Protein AF-A0A3Q0FHH2-F1 (afdb_monomer_lite)

Structure (mmCIF, N/CA/C/O backbone):
data_AF-A0A3Q0FHH2-F1
#
_entry.id   AF-A0A3Q0FHH2-F1
#
loop_
_atom_site.group_PDB
_atom_site.id
_atom_site.type_symbol
_atom_site.label_atom_id
_atom_site.label_alt_id
_atom_site.label_comp_id
_atom_site.label_asym_id
_atom_site.label_entity_id
_atom_site.label_seq_id
_atom_site.pdbx_PDB_ins_code
_atom_site.Cartn_x
_atom_site.Cartn_y
_atom_site.Cartn_z
_atom_site.occupancy
_atom_site.B_iso_or_equiv
_atom_site.auth_seq_id
_atom_site.auth_comp_id
_atom_site.auth_asym_id
_atom_site.auth_atom_id
_atom_site.pdbx_PDB_model_num
ATOM 1 N N . MET A 1 1 ? -19.931 9.482 -1.781 1.00 45.38 1 MET A N 1
ATOM 2 C CA . MET A 1 1 ? -21.186 9.287 -1.023 1.00 45.38 1 MET A CA 1
ATOM 3 C C . MET A 1 1 ? -20.896 8.335 0.131 1.00 45.38 1 MET A C 1
ATOM 5 O O . MET A 1 1 ? -20.581 7.182 -0.122 1.00 45.38 1 MET A O 1
ATOM 9 N N . ASN A 1 2 ? -20.886 8.819 1.375 1.00 61.34 2 ASN A N 1
ATOM 10 C CA . ASN A 1 2 ? -20.532 8.018 2.555 1.00 61.34 2 ASN A CA 1
ATOM 11 C C . ASN A 1 2 ? -21.818 7.468 3.199 1.00 61.34 2 ASN A C 1
ATOM 13 O O . ASN A 1 2 ? -22.177 7.837 4.310 1.00 61.34 2 ASN A O 1
ATOM 17 N N . VAL A 1 3 ? -22.565 6.651 2.445 1.00 66.50 3 VAL A N 1
ATOM 18 C CA . VAL A 1 3 ? -23.902 6.160 2.847 1.00 66.50 3 VAL A CA 1
ATOM 19 C C . VAL A 1 3 ? -23.839 5.407 4.177 1.00 66.50 3 VAL A C 1
ATOM 21 O O . VAL A 1 3 ? -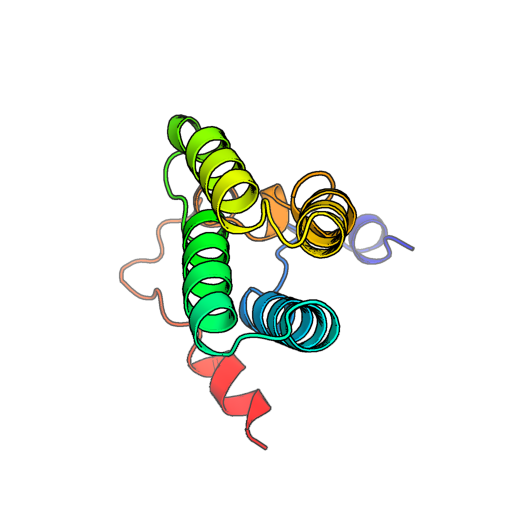24.712 5.580 5.017 1.00 66.50 3 VAL A O 1
ATOM 24 N N . ILE A 1 4 ? -22.764 4.649 4.404 1.00 64.56 4 ILE A N 1
ATOM 25 C CA . ILE A 1 4 ? -22.549 3.908 5.652 1.00 64.56 4 ILE A CA 1
ATOM 26 C C . ILE A 1 4 ? -22.472 4.858 6.849 1.00 64.56 4 ILE A C 1
ATOM 28 O O . ILE A 1 4 ? -23.126 4.600 7.845 1.00 64.56 4 ILE A O 1
ATOM 32 N N . ALA A 1 5 ? -21.769 5.989 6.739 1.00 68.12 5 ALA A N 1
ATOM 33 C CA . ALA A 1 5 ? -21.679 6.958 7.834 1.00 68.12 5 ALA A CA 1
ATOM 34 C C . ALA A 1 5 ? -23.032 7.617 8.161 1.00 68.12 5 ALA A C 1
ATOM 36 O O . ALA A 1 5 ? -23.252 8.034 9.292 1.00 68.12 5 ALA A O 1
ATOM 37 N N . ASN A 1 6 ? -23.945 7.686 7.187 1.00 73.38 6 ASN A N 1
ATOM 38 C CA . ASN A 1 6 ? -25.278 8.258 7.380 1.00 73.38 6 ASN A CA 1
ATOM 39 C C . ASN A 1 6 ? -26.283 7.250 7.957 1.00 73.38 6 ASN A C 1
ATOM 41 O O . ASN A 1 6 ? -27.202 7.651 8.662 1.00 73.38 6 ASN A O 1
ATOM 45 N N . VAL A 1 7 ? -26.144 5.963 7.625 1.00 81.81 7 VAL A N 1
ATOM 46 C CA . VAL A 1 7 ? -27.089 4.907 8.034 1.00 81.81 7 VAL A CA 1
ATOM 47 C C . VAL A 1 7 ? -26.608 4.174 9.292 1.00 81.81 7 VAL A C 1
ATOM 49 O O . VAL A 1 7 ? -27.418 3.797 10.132 1.00 81.81 7 VAL A O 1
ATOM 52 N N . PHE A 1 8 ? -25.294 4.013 9.447 1.00 73.00 8 PHE A N 1
ATOM 53 C CA . PHE A 1 8 ? -24.641 3.312 10.552 1.00 73.00 8 PHE A CA 1
ATOM 54 C C . PHE A 1 8 ? -23.429 4.110 11.068 1.00 73.00 8 PHE A C 1
ATOM 56 O O . PHE A 1 8 ? -22.285 3.691 10.875 1.00 73.00 8 PHE A O 1
ATOM 63 N N . PRO A 1 9 ? -23.654 5.259 11.728 1.00 74.94 9 PRO A N 1
ATOM 64 C CA . PRO A 1 9 ? -22.578 6.149 12.175 1.00 74.94 9 PRO A CA 1
ATOM 65 C C . PRO A 1 9 ? -21.613 5.487 13.172 1.00 74.94 9 PRO A C 1
ATOM 67 O O . PRO A 1 9 ? -20.432 5.815 13.185 1.00 74.94 9 PRO A O 1
ATOM 70 N N . GLU A 1 10 ? -22.100 4.514 13.946 1.00 75.00 10 GLU A N 1
ATOM 71 C CA . GLU A 1 10 ? -21.318 3.772 14.945 1.00 75.00 10 GLU A CA 1
ATOM 72 C C . GLU A 1 10 ? -20.546 2.574 14.358 1.00 75.00 10 GLU A C 1
ATOM 74 O O . GLU A 1 10 ? -19.780 1.915 15.060 1.00 75.00 10 GLU A O 1
ATOM 79 N N . SER A 1 11 ? -20.752 2.238 13.078 1.00 75.50 11 SER A N 1
ATOM 80 C CA . SER A 1 11 ? -20.040 1.120 12.452 1.00 75.50 11 SER A CA 1
ATOM 81 C C . SER A 1 11 ? -18.617 1.514 12.083 1.00 75.50 11 SER A C 1
ATOM 83 O O . SER A 1 11 ? -18.384 2.468 11.338 1.00 75.50 11 SER A O 1
ATOM 85 N N . TYR A 1 12 ? -17.651 0.723 12.551 1.00 73.00 12 TYR A N 1
ATOM 86 C CA . TYR A 1 12 ? -16.260 0.905 12.169 1.00 73.00 12 TYR A CA 1
ATOM 87 C C . TYR A 1 12 ? -16.066 0.547 10.690 1.00 73.00 12 TYR A C 1
ATOM 89 O O . TYR A 1 12 ? -16.385 -0.557 10.247 1.00 73.00 12 TYR A O 1
ATOM 97 N N . LYS A 1 13 ? -15.555 1.497 9.906 1.00 81.50 13 LYS A N 1
ATOM 98 C CA . LYS A 1 13 ? -15.315 1.308 8.475 1.00 81.50 13 LYS A CA 1
ATOM 99 C C . LYS A 1 13 ? -14.009 0.543 8.273 1.00 81.50 13 LYS A C 1
ATOM 101 O O . LYS A 1 13 ? -12.939 1.101 8.483 1.00 81.50 13 LYS A O 1
ATOM 106 N N . ILE A 1 14 ? -14.102 -0.704 7.821 1.00 86.81 14 ILE A N 1
ATOM 107 C CA . ILE A 1 14 ? -12.945 -1.521 7.432 1.00 86.81 14 ILE A CA 1
ATOM 108 C C . ILE A 1 14 ? -12.999 -1.747 5.926 1.00 86.81 14 ILE A C 1
ATOM 110 O O . ILE A 1 14 ? -14.052 -2.069 5.373 1.00 86.81 14 ILE A O 1
ATOM 114 N N . LEU A 1 15 ? -11.868 -1.562 5.251 1.00 88.81 15 LEU A N 1
ATOM 115 C CA . LEU A 1 15 ? -11.719 -1.909 3.845 1.0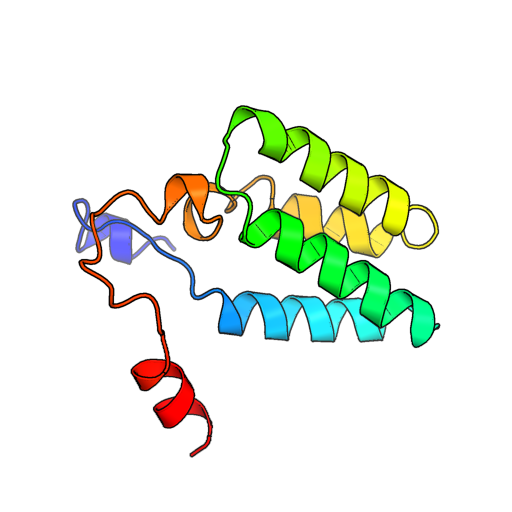0 88.81 15 LEU A CA 1
ATOM 116 C C . LEU A 1 15 ? -11.096 -3.301 3.717 1.00 88.81 15 LEU A C 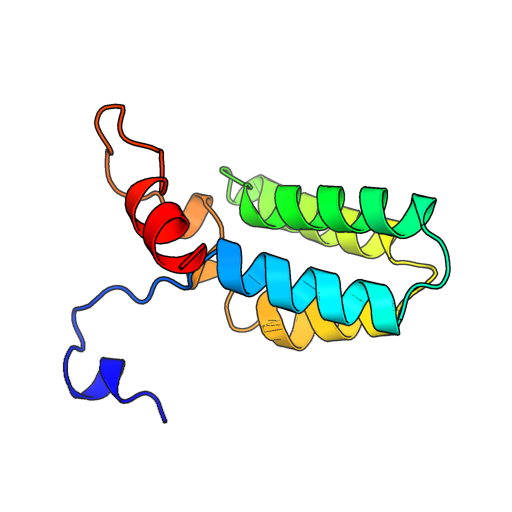1
ATOM 118 O O . LEU A 1 15 ? -10.152 -3.654 4.419 1.00 88.81 15 LEU A O 1
ATOM 122 N N . CYS A 1 16 ? -11.620 -4.091 2.783 1.00 90.44 16 CYS A N 1
ATOM 123 C CA . CYS A 1 16 ? -11.135 -5.440 2.528 1.00 90.44 16 CYS A CA 1
ATOM 124 C C . CYS A 1 16 ? -9.726 -5.409 1.909 1.00 90.44 16 CYS A C 1
ATOM 126 O O . CYS A 1 16 ? -9.553 -4.988 0.760 1.00 90.44 16 CYS A O 1
ATOM 128 N N . ARG A 1 17 ? -8.729 -5.904 2.652 1.00 91.88 17 ARG A N 1
ATOM 129 C CA . ARG A 1 17 ? -7.320 -5.955 2.224 1.00 91.88 17 ARG A CA 1
ATOM 130 C C . ARG A 1 17 ? -7.115 -6.761 0.940 1.00 91.88 17 ARG A C 1
ATOM 132 O O . ARG A 1 17 ? -6.335 -6.346 0.091 1.00 91.88 17 ARG A O 1
ATOM 139 N N . PHE A 1 18 ? -7.864 -7.848 0.748 1.00 89.94 18 PHE A N 1
ATOM 140 C CA . PHE A 1 18 ? -7.804 -8.663 -0.471 1.00 89.94 18 PHE A CA 1
ATOM 141 C C . PHE A 1 18 ? -8.166 -7.858 -1.730 1.00 89.94 18 PHE A C 1
ATOM 143 O O . PHE A 1 18 ? -7.433 -7.856 -2.721 1.00 89.94 18 PHE A O 1
ATOM 150 N N . HIS A 1 19 ? -9.274 -7.114 -1.687 1.00 91.62 19 HIS A N 1
ATOM 151 C CA . HIS A 1 19 ? -9.698 -6.275 -2.809 1.00 91.62 19 HIS A CA 1
ATOM 152 C C . HIS A 1 19 ? -8.724 -5.123 -3.070 1.00 91.62 19 HIS A C 1
ATOM 154 O O . HIS A 1 19 ? -8.441 -4.807 -4.227 1.00 91.62 19 HIS A O 1
ATOM 160 N N . ILE A 1 20 ? -8.175 -4.526 -2.008 1.00 95.06 20 ILE A N 1
ATOM 161 C CA . ILE A 1 20 ? -7.113 -3.522 -2.125 1.00 95.06 20 ILE A CA 1
ATOM 162 C C . ILE A 1 20 ? -5.898 -4.129 -2.831 1.00 95.06 20 ILE A C 1
ATOM 164 O O . ILE A 1 20 ? -5.448 -3.576 -3.831 1.00 95.06 20 ILE A O 1
ATOM 168 N N . LEU A 1 21 ? -5.412 -5.289 -2.380 1.00 94.94 21 LEU A N 1
ATOM 169 C CA . LEU A 1 21 ? -4.263 -5.974 -2.973 1.00 94.94 21 LEU A CA 1
ATOM 170 C C . LEU A 1 21 ? -4.488 -6.272 -4.461 1.00 94.94 21 LEU A C 1
ATOM 172 O O . LEU A 1 21 ? -3.607 -6.017 -5.280 1.00 94.94 21 LEU A O 1
ATOM 176 N N . LYS A 1 22 ? -5.687 -6.735 -4.839 1.00 94.88 22 LYS A N 1
ATOM 177 C CA . LYS A 1 22 ? -6.056 -6.974 -6.243 1.00 94.88 22 LYS A CA 1
ATOM 178 C C . LYS A 1 22 ? -5.989 -5.695 -7.083 1.00 94.88 22 LYS A C 1
ATOM 180 O O . LYS A 1 22 ? -5.421 -5.716 -8.176 1.00 94.88 22 LYS A O 1
ATOM 185 N N . ASN A 1 23 ? -6.526 -4.585 -6.573 1.00 95.81 23 ASN A N 1
ATOM 186 C CA . ASN A 1 23 ? -6.502 -3.291 -7.260 1.00 95.81 23 ASN A CA 1
ATOM 187 C C . ASN A 1 23 ? -5.075 -2.747 -7.403 1.00 95.81 23 ASN A C 1
ATOM 189 O O . ASN A 1 23 ? -4.683 -2.307 -8.484 1.00 95.81 23 ASN A O 1
ATOM 193 N N . VAL A 1 24 ? -4.286 -2.825 -6.332 1.00 96.62 24 VAL A N 1
ATOM 194 C CA . VAL A 1 24 ? -2.887 -2.384 -6.308 1.00 96.62 24 VAL A CA 1
ATOM 195 C C . VAL A 1 24 ? -2.045 -3.215 -7.269 1.00 96.62 24 VAL A C 1
ATOM 197 O O . VAL A 1 24 ? -1.327 -2.645 -8.085 1.00 96.62 24 VAL A O 1
ATOM 200 N N . LYS A 1 25 ? -2.201 -4.544 -7.269 1.00 96.00 25 LYS A N 1
ATOM 201 C CA . LYS A 1 25 ? -1.501 -5.443 -8.196 1.00 96.00 25 LYS A CA 1
ATOM 202 C C . LYS A 1 25 ? -1.850 -5.150 -9.653 1.00 96.00 25 LYS A C 1
ATOM 204 O O . LYS A 1 25 ? -0.962 -5.156 -10.502 1.00 96.00 25 LYS A O 1
ATOM 209 N N . ALA A 1 26 ? -3.120 -4.875 -9.955 1.00 96.06 26 ALA A N 1
ATOM 210 C CA . ALA A 1 26 ? -3.532 -4.473 -11.298 1.00 96.06 26 ALA A CA 1
ATOM 211 C C . ALA A 1 26 ? -2.866 -3.154 -11.717 1.00 96.06 26 ALA A C 1
ATOM 213 O O . ALA A 1 26 ? -2.329 -3.067 -12.818 1.00 96.06 26 ALA A O 1
ATOM 214 N N . LYS A 1 27 ? -2.835 -2.153 -10.828 1.00 96.69 27 LYS A N 1
ATOM 215 C CA . LYS A 1 27 ? -2.192 -0.865 -11.109 1.00 96.69 27 LYS A CA 1
ATOM 216 C C . LYS A 1 27 ? -0.672 -0.980 -11.246 1.00 96.69 27 LYS A C 1
ATOM 218 O O . LYS A 1 27 ? -0.111 -0.354 -12.138 1.00 96.69 27 LYS A O 1
ATOM 223 N N . CYS A 1 28 ? -0.031 -1.802 -10.417 1.00 96.06 28 CYS A N 1
ATOM 224 C CA . CYS A 1 28 ? 1.399 -2.101 -10.485 1.00 96.06 28 CYS A CA 1
ATOM 225 C C . CYS A 1 28 ? 1.759 -2.667 -11.866 1.00 96.06 28 CYS A C 1
ATOM 227 O O . CYS A 1 28 ? 2.566 -2.077 -12.571 1.00 96.06 28 CYS A O 1
ATOM 229 N N . LYS A 1 29 ? 1.036 -3.692 -12.342 1.00 95.31 29 LYS A N 1
ATOM 230 C CA . LYS A 1 29 ? 1.220 -4.273 -13.690 1.00 95.31 29 LYS A CA 1
ATOM 231 C C . LYS A 1 29 ? 1.044 -3.291 -14.851 1.00 95.31 29 LYS A C 1
ATOM 233 O O . LYS A 1 29 ? 1.520 -3.562 -15.945 1.00 95.31 29 LYS A O 1
ATOM 238 N N . MET A 1 30 ? 0.305 -2.201 -14.651 1.00 95.69 30 MET A N 1
ATOM 239 C CA . MET A 1 30 ? 0.115 -1.177 -15.683 1.00 95.69 30 MET A CA 1
ATOM 240 C C . MET A 1 30 ? 1.254 -0.158 -15.729 1.00 95.69 30 MET A C 1
ATOM 242 O O . MET A 1 30 ? 1.432 0.491 -16.755 1.00 95.69 30 MET A O 1
ATOM 246 N N . LEU A 1 31 ? 1.949 0.048 -14.610 1.00 94.69 31 LEU A N 1
ATOM 247 C CA . LEU A 1 31 ? 2.933 1.120 -14.442 1.00 94.69 31 LEU A CA 1
ATOM 248 C C . LEU A 1 31 ? 4.368 0.604 -14.308 1.00 94.69 31 LEU A C 1
ATOM 250 O O . LEU A 1 31 ? 5.294 1.395 -14.442 1.00 94.69 31 LEU A O 1
ATOM 254 N N . VAL A 1 32 ? 4.536 -0.688 -14.038 1.00 93.19 32 VAL A N 1
ATOM 255 C CA . VAL A 1 32 ? 5.812 -1.359 -13.794 1.00 93.19 32 VAL A CA 1
ATOM 256 C C . VAL A 1 32 ? 6.013 -2.412 -14.875 1.00 93.19 32 VAL A C 1
ATOM 258 O O . VAL A 1 32 ? 5.181 -3.298 -15.060 1.00 93.19 32 VAL A O 1
ATOM 261 N N . ASP A 1 33 ? 7.120 -2.299 -15.595 1.00 88.50 33 ASP A N 1
ATOM 262 C CA . ASP A 1 33 ? 7.488 -3.097 -16.765 1.00 88.50 33 ASP A CA 1
ATOM 263 C C . ASP A 1 33 ? 8.446 -4.262 -16.449 1.00 88.50 33 ASP A C 1
ATOM 265 O O . ASP A 1 33 ? 8.766 -5.054 -17.335 1.00 88.50 33 ASP A O 1
ATOM 269 N N . SER A 1 34 ? 8.853 -4.424 -15.185 1.00 90.88 34 SER A N 1
ATOM 270 C CA . SER A 1 34 ? 9.671 -5.544 -14.695 1.00 90.88 34 SER A CA 1
ATOM 271 C C . SER A 1 34 ? 8.867 -6.473 -13.784 1.00 90.88 34 SER A C 1
ATOM 273 O O . SER A 1 34 ? 8.150 -6.033 -12.885 1.00 90.88 34 SER A O 1
ATOM 275 N N . THR A 1 35 ? 9.017 -7.784 -14.000 1.00 88.62 35 THR A N 1
ATOM 276 C CA . THR A 1 35 ? 8.355 -8.803 -13.170 1.00 88.62 35 THR A CA 1
ATOM 277 C C . THR A 1 35 ? 9.032 -8.929 -11.807 1.00 88.62 35 THR A C 1
ATOM 279 O O . THR A 1 35 ? 8.349 -9.022 -10.795 1.00 88.62 35 THR A O 1
ATOM 282 N N . GLU A 1 36 ? 10.359 -8.841 -11.763 1.00 90.81 36 GLU A N 1
ATOM 283 C CA . GLU A 1 36 ? 11.143 -8.848 -10.526 1.00 90.81 36 GLU A CA 1
ATOM 284 C C . GLU A 1 36 ? 10.790 -7.643 -9.645 1.00 90.81 36 GLU A C 1
ATOM 286 O O . GLU A 1 36 ? 10.615 -7.776 -8.435 1.00 90.81 36 GLU A O 1
ATOM 291 N N . ALA A 1 37 ? 10.622 -6.467 -10.257 1.00 94.12 37 ALA A N 1
ATOM 292 C CA . ALA A 1 37 ? 10.193 -5.268 -9.550 1.00 94.12 37 ALA A CA 1
ATOM 293 C C . ALA A 1 37 ? 8.772 -5.392 -8.992 1.00 94.12 37 ALA A C 1
ATOM 295 O O . ALA A 1 37 ? 8.493 -4.880 -7.909 1.00 94.12 37 ALA A O 1
ATOM 296 N N . LEU A 1 38 ? 7.874 -6.073 -9.709 1.00 94.88 38 LEU A N 1
ATOM 297 C CA . LEU A 1 38 ? 6.500 -6.268 -9.262 1.00 94.88 38 LEU A CA 1
ATOM 298 C C . LEU A 1 38 ? 6.460 -6.987 -7.915 1.00 94.88 38 LEU A C 1
ATOM 300 O O . LEU A 1 38 ? 5.775 -6.508 -7.015 1.00 94.88 38 LEU A O 1
ATOM 304 N N . ASP A 1 39 ? 7.191 -8.090 -7.760 1.00 94.19 39 ASP A N 1
ATOM 305 C CA . ASP A 1 39 ? 7.173 -8.866 -6.516 1.00 94.19 39 ASP A CA 1
ATOM 306 C C . ASP A 1 39 ? 7.718 -8.045 -5.337 1.00 94.19 39 ASP A C 1
ATOM 308 O O . ASP A 1 39 ? 7.064 -7.966 -4.296 1.00 94.19 39 ASP A O 1
ATOM 312 N N . VAL A 1 40 ? 8.828 -7.323 -5.536 1.00 96.19 40 VAL A N 1
ATOM 313 C CA . VAL A 1 40 ? 9.411 -6.423 -4.521 1.00 96.19 40 VAL A CA 1
ATOM 314 C C . VAL A 1 40 ? 8.433 -5.318 -4.109 1.00 96.19 40 VAL A C 1
ATOM 316 O O . VAL A 1 40 ? 8.287 -5.004 -2.927 1.00 96.19 40 VAL A O 1
ATOM 319 N N . LEU A 1 41 ? 7.735 -4.714 -5.073 1.00 97.38 41 LEU A N 1
ATOM 320 C CA . LEU A 1 41 ? 6.764 -3.653 -4.804 1.00 97.38 41 LEU A CA 1
ATOM 321 C C . LEU A 1 41 ? 5.517 -4.172 -4.086 1.00 97.38 41 LEU A C 1
ATOM 323 O O . LEU A 1 41 ? 4.971 -3.474 -3.228 1.00 97.38 41 LEU A O 1
ATOM 327 N N . MET A 1 42 ? 5.060 -5.378 -4.429 1.00 97.06 42 MET A N 1
ATOM 328 C CA . MET A 1 42 ? 3.925 -5.999 -3.753 1.00 97.06 42 MET A CA 1
ATOM 329 C C . MET A 1 42 ? 4.281 -6.395 -2.318 1.00 97.06 42 MET A C 1
ATOM 331 O O . MET A 1 42 ? 3.486 -6.122 -1.424 1.00 97.06 42 MET A O 1
ATOM 335 N N . GLU A 1 43 ? 5.481 -6.926 -2.077 1.00 97.19 43 GLU A N 1
ATOM 336 C CA . GLU A 1 43 ? 5.980 -7.206 -0.726 1.00 97.19 43 GLU A CA 1
ATOM 337 C C . GLU A 1 43 ? 6.081 -5.920 0.111 1.00 97.19 43 GLU A C 1
ATOM 339 O O . GLU A 1 43 ? 5.585 -5.856 1.238 1.00 97.19 43 GLU A O 1
ATOM 344 N N . ALA A 1 44 ? 6.650 -4.847 -0.451 1.00 98.06 44 ALA A N 1
ATOM 345 C CA . ALA A 1 44 ? 6.713 -3.549 0.221 1.00 98.06 44 ALA A CA 1
ATOM 346 C C . ALA A 1 44 ? 5.315 -3.003 0.565 1.00 98.06 44 ALA A C 1
ATOM 348 O O . ALA A 1 44 ? 5.114 -2.429 1.636 1.00 98.06 44 ALA A O 1
ATOM 349 N N . TRP A 1 45 ? 4.331 -3.199 -0.317 1.00 98.25 45 TRP A N 1
ATOM 350 C CA . TRP A 1 45 ? 2.948 -2.810 -0.056 1.00 98.25 45 TRP A CA 1
ATOM 351 C C . TRP A 1 45 ? 2.278 -3.662 1.028 1.00 98.25 45 TRP A C 1
ATOM 353 O O . TRP A 1 45 ? 1.584 -3.126 1.894 1.00 98.25 45 TRP A O 1
ATOM 363 N N . GLU A 1 46 ? 2.482 -4.976 1.008 1.00 97.19 46 GLU A N 1
ATOM 364 C CA . GLU A 1 46 ? 1.969 -5.877 2.041 1.00 97.19 46 GLU A CA 1
ATOM 365 C C . GLU A 1 46 ? 2.532 -5.510 3.415 1.00 97.19 46 GLU A C 1
ATOM 367 O O . GLU A 1 46 ? 1.755 -5.366 4.356 1.00 97.19 46 GLU A O 1
ATOM 372 N N . ASN A 1 47 ? 3.823 -5.179 3.506 1.00 97.81 47 ASN A N 1
ATOM 373 C CA . ASN A 1 47 ? 4.442 -4.672 4.733 1.00 97.81 47 ASN A CA 1
ATOM 374 C C . ASN A 1 47 ? 3.769 -3.391 5.266 1.00 97.81 47 ASN A C 1
ATOM 376 O O . ASN A 1 47 ? 3.567 -3.256 6.474 1.00 97.81 47 ASN A O 1
ATOM 380 N N . VAL A 1 48 ? 3.353 -2.469 4.387 1.00 98.19 48 VAL A N 1
ATOM 381 C CA . VAL A 1 48 ? 2.557 -1.294 4.792 1.00 98.19 48 VAL A CA 1
ATOM 382 C C . VAL A 1 48 ? 1.206 -1.720 5.370 1.00 98.19 48 VAL A C 1
ATOM 384 O O . VAL A 1 48 ? 0.786 -1.176 6.388 1.00 98.19 48 VAL A O 1
ATOM 387 N N . MET A 1 49 ? 0.518 -2.684 4.751 1.00 96.88 49 MET A N 1
ATOM 388 C CA . MET A 1 49 ? -0.779 -3.172 5.236 1.00 96.88 49 MET A CA 1
ATOM 389 C C . MET A 1 49 ? -0.671 -3.982 6.538 1.00 96.88 49 MET A C 1
ATOM 391 O O . MET A 1 49 ? -1.567 -3.904 7.380 1.00 96.88 49 MET A O 1
ATOM 395 N N . ASP A 1 50 ? 0.401 -4.753 6.708 1.00 96.25 50 ASP A N 1
ATOM 396 C CA . ASP A 1 50 ? 0.645 -5.622 7.864 1.00 96.25 50 ASP A CA 1
ATOM 397 C C . ASP A 1 50 ? 1.319 -4.924 9.041 1.00 96.25 50 ASP A C 1
ATOM 399 O O . ASP A 1 50 ? 1.448 -5.522 10.113 1.00 96.25 50 ASP A O 1
ATOM 403 N N . CYS A 1 51 ? 1.690 -3.654 8.875 1.00 96.94 51 CYS A N 1
ATOM 404 C CA . CYS A 1 51 ? 2.261 -2.835 9.929 1.00 96.94 51 CYS A CA 1
ATOM 405 C C . CYS A 1 51 ? 1.401 -2.901 11.204 1.00 96.94 51 CYS A C 1
ATOM 407 O O . CYS A 1 51 ? 0.260 -2.432 11.239 1.00 96.94 51 CYS A O 1
ATOM 409 N N . ALA A 1 52 ? 1.962 -3.513 12.249 1.00 94.19 52 ALA A N 1
ATOM 410 C CA . ALA A 1 52 ? 1.315 -3.724 13.543 1.00 94.19 52 ALA A CA 1
ATOM 411 C C . ALA A 1 52 ? 1.729 -2.684 14.600 1.00 94.19 52 ALA A C 1
ATOM 413 O O . ALA A 1 52 ? 1.183 -2.686 15.700 1.00 94.19 52 ALA A O 1
ATOM 414 N N . ASP A 1 53 ? 2.675 -1.801 14.270 1.00 94.12 53 ASP A N 1
ATOM 415 C CA . ASP A 1 53 ? 3.211 -0.770 15.159 1.00 94.12 53 ASP A CA 1
ATOM 416 C C . ASP A 1 53 ? 3.131 0.600 14.481 1.00 94.12 53 ASP A C 1
ATOM 418 O O . ASP A 1 53 ? 3.725 0.836 13.430 1.00 94.12 53 ASP A O 1
ATOM 422 N N . GLN A 1 54 ? 2.414 1.531 15.111 1.00 94.38 54 GLN A N 1
ATOM 423 C CA . GLN A 1 54 ? 2.155 2.850 14.547 1.00 94.38 54 GLN A CA 1
ATOM 424 C C . GLN A 1 54 ? 3.448 3.661 14.389 1.00 94.38 54 GLN A C 1
ATOM 426 O O . GLN A 1 54 ? 3.522 4.502 13.494 1.00 94.38 54 GLN A O 1
ATOM 431 N N . SER A 1 55 ? 4.462 3.408 15.222 1.00 96.25 55 SER A N 1
ATOM 432 C CA . SER A 1 55 ? 5.766 4.068 15.123 1.00 96.25 55 SER A CA 1
ATOM 433 C C . SER A 1 55 ? 6.551 3.638 13.880 1.00 96.25 55 SER A C 1
ATOM 435 O O . SER A 1 55 ? 7.260 4.459 13.309 1.00 96.25 55 SER A O 1
ATOM 437 N N . LEU A 1 56 ? 6.351 2.402 13.407 1.00 97.12 56 LEU A N 1
ATOM 438 C CA . LEU A 1 56 ? 7.011 1.852 12.216 1.00 97.12 56 LEU A CA 1
ATOM 439 C C . LEU A 1 56 ? 6.260 2.153 10.916 1.00 97.12 56 LEU A C 1
ATOM 441 O O . LEU A 1 56 ? 6.794 1.947 9.828 1.00 97.12 56 LEU A O 1
ATOM 445 N N . PHE A 1 57 ? 5.014 2.624 10.995 1.00 97.75 57 PHE A N 1
ATOM 446 C CA . PHE A 1 57 ? 4.186 2.830 9.807 1.00 97.75 57 PHE A CA 1
ATOM 447 C C . PHE A 1 57 ? 4.842 3.760 8.784 1.00 97.75 57 PHE A C 1
ATOM 449 O O . PHE A 1 57 ? 4.861 3.460 7.590 1.00 97.75 57 PHE A O 1
ATOM 456 N N . LEU A 1 58 ? 5.407 4.876 9.253 1.00 97.50 58 LEU A N 1
ATOM 457 C CA . LEU A 1 58 ? 6.077 5.827 8.373 1.00 97.50 58 LEU A CA 1
ATOM 458 C C . LEU A 1 58 ? 7.313 5.205 7.710 1.00 97.50 58 LEU A C 1
ATOM 460 O O . LEU A 1 58 ? 7.555 5.460 6.534 1.00 97.50 58 LEU A O 1
ATOM 464 N N . ASP A 1 59 ? 8.043 4.344 8.419 1.00 98.25 59 ASP A N 1
ATOM 465 C CA . ASP A 1 59 ? 9.211 3.651 7.872 1.00 98.25 59 ASP A CA 1
ATOM 466 C C . ASP A 1 59 ? 8.821 2.673 6.762 1.00 98.25 59 ASP A C 1
ATOM 468 O O . ASP A 1 59 ? 9.482 2.633 5.725 1.00 98.25 59 ASP A O 1
ATOM 472 N N . TYR A 1 60 ? 7.704 1.952 6.905 1.00 98.44 60 TYR A N 1
ATOM 473 C CA . TYR A 1 60 ? 7.183 1.105 5.828 1.00 98.44 60 TYR A CA 1
ATOM 474 C C . TYR A 1 60 ? 6.727 1.918 4.612 1.00 98.44 60 TYR A C 1
ATOM 476 O O . TYR A 1 60 ? 6.992 1.524 3.475 1.00 98.44 60 TYR A O 1
ATOM 484 N N . VAL A 1 61 ? 6.088 3.074 4.824 1.00 98.31 61 VAL A N 1
ATOM 485 C CA . VAL A 1 61 ? 5.704 3.978 3.726 1.00 98.31 61 VAL A CA 1
ATOM 486 C C . VAL A 1 61 ? 6.940 4.530 3.010 1.00 98.31 61 VAL A C 1
ATOM 488 O O . VAL A 1 61 ? 6.978 4.539 1.779 1.00 98.31 61 VAL A O 1
ATOM 491 N N . ASN A 1 62 ? 7.973 4.926 3.756 1.00 98.31 62 ASN A N 1
ATOM 492 C CA . ASN A 1 62 ? 9.249 5.369 3.194 1.00 98.31 62 ASN A CA 1
ATOM 493 C C . ASN A 1 62 ? 9.951 4.232 2.439 1.00 98.31 62 ASN A C 1
ATOM 495 O O . ASN A 1 62 ? 10.473 4.444 1.348 1.00 98.31 62 ASN A O 1
ATOM 499 N N . GLY A 1 63 ? 9.919 3.010 2.975 1.00 98.12 63 GLY A N 1
ATOM 500 C CA . GLY A 1 63 ? 10.435 1.814 2.311 1.00 98.12 63 GLY A CA 1
ATOM 501 C C . GLY A 1 63 ? 9.744 1.556 0.973 1.00 98.12 63 GLY A C 1
ATOM 502 O O . GLY A 1 63 ? 10.419 1.355 -0.037 1.00 98.12 63 GLY A O 1
ATOM 503 N N . LEU A 1 64 ? 8.411 1.660 0.932 1.00 98.19 64 LEU A N 1
ATOM 504 C CA . LEU A 1 64 ? 7.638 1.579 -0.308 1.00 98.19 64 LEU A CA 1
ATOM 505 C C . LEU A 1 64 ? 8.031 2.689 -1.290 1.00 98.19 64 LEU A C 1
ATOM 507 O O . LEU A 1 64 ? 8.208 2.410 -2.475 1.00 98.19 64 LEU A O 1
ATOM 511 N N . GLN A 1 65 ? 8.195 3.929 -0.822 1.00 98.25 65 GLN A N 1
ATOM 512 C CA . GLN A 1 65 ? 8.627 5.051 -1.661 1.00 98.25 65 GLN A CA 1
ATOM 513 C C . GLN A 1 65 ? 10.008 4.803 -2.278 1.00 98.25 65 GLN A C 1
ATOM 515 O O . GLN A 1 65 ? 10.202 5.020 -3.473 1.00 98.25 65 GLN A O 1
ATOM 520 N N . CYS A 1 66 ? 10.957 4.308 -1.485 1.00 97.56 66 CYS A N 1
ATOM 521 C CA . CYS A 1 66 ? 12.291 3.948 -1.953 1.00 97.56 66 CYS A CA 1
ATOM 522 C C . CYS A 1 66 ? 12.240 2.812 -2.985 1.00 97.56 66 CYS A C 1
ATOM 524 O O . CYS A 1 66 ? 12.843 2.931 -4.055 1.00 97.56 66 CYS A O 1
ATOM 526 N N . ALA A 1 67 ? 11.479 1.748 -2.707 1.00 96.44 67 ALA A N 1
ATOM 527 C CA . ALA A 1 67 ? 11.305 0.612 -3.615 1.00 96.44 67 ALA A CA 1
ATOM 528 C C . ALA A 1 67 ? 10.651 1.022 -4.947 1.00 96.44 67 ALA A C 1
ATOM 530 O O . ALA A 1 67 ? 10.973 0.478 -5.999 1.00 96.44 67 ALA A O 1
ATOM 531 N N . SER A 1 68 ? 9.771 2.024 -4.912 1.00 96.31 68 SER A N 1
ATOM 532 C CA . SER A 1 68 ? 9.074 2.573 -6.082 1.00 96.31 68 SER A CA 1
ATOM 533 C C . SER A 1 68 ? 9.726 3.826 -6.668 1.00 96.31 68 SER A C 1
ATOM 535 O O . SER A 1 68 ? 9.112 4.506 -7.488 1.00 96.31 68 SER A O 1
ATOM 537 N N . SER A 1 69 ? 10.978 4.124 -6.314 1.00 96.00 69 SER A N 1
ATOM 538 C CA . SER A 1 69 ? 11.683 5.328 -6.778 1.00 96.00 69 SER A CA 1
ATOM 539 C C . SER A 1 69 ? 11.783 5.433 -8.306 1.00 96.00 69 SER A C 1
ATOM 541 O O . SER A 1 69 ? 11.684 6.533 -8.849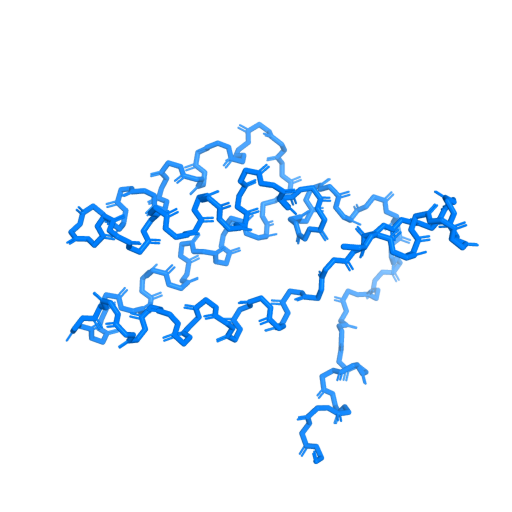 1.00 96.00 69 SER A O 1
ATOM 543 N N . ALA A 1 70 ? 11.899 4.300 -9.006 1.00 95.88 70 ALA A N 1
ATOM 544 C CA . ALA A 1 70 ? 11.880 4.238 -10.470 1.00 95.88 70 ALA A CA 1
ATOM 545 C C . ALA A 1 70 ? 10.468 4.375 -11.082 1.00 95.88 70 ALA A C 1
ATOM 547 O O . ALA A 1 70 ? 10.337 4.691 -12.262 1.00 95.88 70 ALA A O 1
ATOM 548 N N . TRP A 1 71 ? 9.411 4.190 -10.285 1.00 96.38 71 TRP A N 1
ATOM 549 C CA . TRP A 1 71 ? 8.005 4.228 -10.704 1.00 96.38 71 TRP A CA 1
ATOM 550 C C . TRP A 1 71 ? 7.215 5.226 -9.852 1.00 96.38 71 TRP A C 1
ATOM 552 O O . TRP A 1 71 ? 6.242 4.881 -9.180 1.00 96.38 71 TRP A O 1
ATOM 562 N N . SER A 1 72 ? 7.617 6.497 -9.892 1.00 95.00 72 SER A N 1
ATOM 563 C CA . SER A 1 72 ? 7.013 7.571 -9.087 1.00 95.00 72 SER A CA 1
ATOM 564 C C . SER A 1 72 ? 5.492 7.687 -9.250 1.00 95.00 72 SER A C 1
ATOM 566 O O . SER A 1 72 ? 4.790 7.908 -8.266 1.00 95.00 72 SER A O 1
ATOM 568 N N . LEU A 1 73 ? 4.963 7.450 -10.457 1.00 96.69 73 LEU A N 1
ATOM 569 C CA . LEU A 1 73 ? 3.518 7.424 -10.729 1.00 96.69 73 LEU A CA 1
ATOM 570 C C . LEU A 1 73 ? 2.786 6.313 -9.963 1.00 96.69 73 LEU A C 1
ATOM 572 O O . LEU A 1 73 ? 1.622 6.477 -9.590 1.00 96.69 73 LEU A O 1
ATOM 576 N N . PHE A 1 74 ? 3.447 5.176 -9.730 1.00 96.88 74 PHE A N 1
ATOM 577 C CA . PHE A 1 74 ? 2.891 4.111 -8.905 1.00 96.88 74 PHE A CA 1
ATOM 578 C C . PHE A 1 74 ? 2.825 4.564 -7.448 1.00 96.88 74 PHE A C 1
ATOM 580 O O . PHE A 1 74 ? 1.752 4.497 -6.851 1.00 96.88 74 PHE A O 1
ATOM 587 N N . PHE A 1 75 ? 3.916 5.109 -6.898 1.00 97.75 75 PHE A N 1
ATOM 588 C CA . PHE A 1 75 ? 3.909 5.629 -5.529 1.00 97.75 75 PHE A CA 1
ATOM 589 C C . PHE A 1 75 ? 2.867 6.729 -5.325 1.00 97.75 75 PHE A C 1
ATOM 591 O O . PHE A 1 75 ? 2.131 6.708 -4.342 1.00 97.75 75 PHE A O 1
ATOM 598 N N . GLU A 1 76 ? 2.767 7.671 -6.261 1.00 97.69 76 GLU A N 1
ATOM 599 C CA . GLU A 1 76 ? 1.790 8.755 -6.198 1.00 97.69 76 GLU A CA 1
ATOM 600 C C . GLU A 1 76 ? 0.361 8.207 -6.128 1.00 97.69 76 GLU A C 1
ATOM 602 O O . GLU A 1 76 ? -0.409 8.601 -5.247 1.00 97.69 76 GLU A O 1
ATOM 607 N N . TYR A 1 77 ? 0.031 7.232 -6.983 1.00 97.50 77 TYR A N 1
ATOM 608 C CA . TYR A 1 77 ? -1.246 6.528 -6.923 1.00 97.50 77 TYR A CA 1
ATOM 609 C C . TYR A 1 77 ? -1.477 5.887 -5.550 1.00 97.50 77 TYR A C 1
ATOM 611 O O . TYR A 1 77 ? -2.545 6.075 -4.963 1.00 97.50 77 TYR A O 1
ATOM 619 N N . MET A 1 78 ? -0.490 5.153 -5.028 1.00 97.38 78 MET A N 1
ATOM 620 C CA . MET A 1 78 ? -0.592 4.485 -3.728 1.00 97.38 78 MET A CA 1
ATOM 621 C C . MET A 1 78 ? -0.840 5.488 -2.602 1.00 97.38 78 MET A C 1
ATOM 623 O O . MET A 1 78 ? -1.727 5.296 -1.765 1.00 97.38 78 MET A O 1
ATOM 627 N N . ASN A 1 79 ? -0.094 6.589 -2.621 1.00 97.44 79 ASN A N 1
ATOM 628 C CA . ASN A 1 79 ? -0.128 7.594 -1.579 1.00 97.44 79 ASN A CA 1
ATOM 629 C C . ASN A 1 79 ? -1.451 8.372 -1.575 1.00 97.44 79 ASN A C 1
ATOM 631 O O . ASN A 1 79 ? -2.108 8.482 -0.539 1.00 97.44 79 ASN A O 1
ATOM 635 N N . GLN A 1 80 ? -1.884 8.847 -2.745 1.00 97.56 80 GLN A N 1
ATOM 636 C CA . GLN A 1 80 ? -3.097 9.655 -2.889 1.00 97.56 80 GLN A CA 1
ATOM 637 C C . GLN A 1 80 ? -4.388 8.832 -2.794 1.00 97.56 80 GLN A C 1
ATOM 639 O O . GLN A 1 80 ? -5.410 9.353 -2.351 1.00 97.56 80 GLN A O 1
ATOM 644 N N . THR A 1 81 ? -4.362 7.556 -3.192 1.00 96.38 81 THR A N 1
ATOM 645 C CA . THR A 1 81 ? -5.567 6.706 -3.219 1.00 96.38 81 THR A CA 1
ATOM 646 C C . THR A 1 81 ? -5.768 5.941 -1.915 1.00 96.38 81 THR A C 1
ATOM 648 O O . THR A 1 81 ? -6.904 5.787 -1.464 1.00 96.38 81 THR A O 1
ATOM 651 N N . TRP A 1 82 ? -4.685 5.448 -1.306 1.00 97.31 82 TRP A N 1
ATOM 652 C CA . TRP A 1 82 ? -4.771 4.487 -0.205 1.00 97.31 82 TRP A CA 1
ATOM 653 C C . TRP A 1 82 ? -4.147 5.006 1.090 1.00 97.31 82 TRP A C 1
ATOM 655 O O . TRP A 1 82 ? -4.827 5.026 2.113 1.00 97.31 82 TRP A O 1
ATOM 665 N N . ILE A 1 83 ? -2.886 5.441 1.069 1.00 97.06 83 ILE A N 1
ATOM 666 C CA . ILE A 1 83 ? -2.140 5.747 2.303 1.00 97.06 83 ILE A CA 1
ATOM 667 C C . ILE A 1 83 ? -2.719 6.976 3.012 1.00 97.06 83 ILE A C 1
ATOM 669 O O . ILE A 1 83 ? -3.116 6.878 4.173 1.00 97.06 83 ILE A O 1
ATOM 673 N N . ILE A 1 84 ? -2.825 8.113 2.319 1.00 95.50 84 ILE A N 1
ATOM 674 C CA . ILE A 1 84 ? -3.316 9.366 2.909 1.00 95.50 84 ILE A CA 1
ATOM 675 C C . ILE A 1 84 ? -4.792 9.259 3.331 1.00 95.50 84 ILE A C 1
ATOM 677 O O . ILE A 1 84 ? -5.094 9.549 4.488 1.00 95.50 84 ILE A O 1
ATOM 681 N N . PRO A 1 85 ? -5.733 8.852 2.454 1.00 95.44 85 PRO A N 1
ATOM 682 C CA . PRO A 1 85 ? -7.152 8.913 2.801 1.00 95.44 85 PRO A CA 1
ATOM 683 C C . PRO A 1 85 ? -7.669 7.692 3.571 1.00 95.44 85 PRO A C 1
ATOM 685 O O . PRO A 1 85 ? -8.719 7.794 4.207 1.00 95.44 85 PRO A O 1
ATOM 688 N N . CYS A 1 86 ? -7.007 6.531 3.473 1.00 94.75 86 CYS A N 1
ATOM 689 C CA . CYS A 1 86 ? -7.627 5.254 3.840 1.00 94.75 86 CYS A CA 1
ATOM 690 C C . CYS A 1 86 ? -6.801 4.358 4.773 1.00 94.75 86 CYS A C 1
ATOM 692 O O . CYS A 1 86 ? -7.328 3.324 5.178 1.00 94.75 86 CYS A O 1
ATOM 694 N N . SER A 1 87 ? -5.555 4.701 5.117 1.00 94.56 87 SER A N 1
ATOM 695 C CA . SER A 1 87 ? -4.652 3.824 5.891 1.00 94.56 87 SER A CA 1
ATOM 696 C C . SER A 1 87 ? -5.274 3.292 7.186 1.00 94.56 87 SER A C 1
ATOM 698 O O . SER A 1 87 ? -5.195 2.096 7.471 1.00 94.56 87 SER A O 1
ATOM 700 N N . THR A 1 88 ? -6.003 4.139 7.911 1.00 94.06 88 THR A N 1
ATOM 701 C CA . THR A 1 88 ? -6.695 3.776 9.158 1.00 94.06 88 THR A CA 1
ATOM 702 C C . THR A 1 88 ? -7.798 2.726 8.993 1.00 94.06 88 THR A C 1
ATOM 704 O O . THR A 1 88 ? -8.228 2.152 9.989 1.00 94.06 88 THR A O 1
ATOM 707 N N . TYR A 1 89 ? -8.249 2.450 7.766 1.00 92.00 89 TYR A N 1
ATOM 708 C CA . TYR A 1 89 ? -9.323 1.498 7.478 1.00 92.00 89 TYR A CA 1
ATOM 709 C C . TYR A 1 89 ? -8.836 0.115 7.033 1.00 92.00 89 TYR A C 1
ATOM 711 O O . TYR A 1 89 ? -9.669 -0.777 6.883 1.00 92.00 89 TYR A O 1
ATOM 719 N N . PHE A 1 90 ? -7.539 -0.086 6.774 1.00 93.69 90 PHE A N 1
ATOM 720 C CA . PHE A 1 90 ? -7.033 -1.385 6.295 1.00 93.69 90 PHE A CA 1
ATOM 721 C C . PHE A 1 90 ? -5.686 -1.817 6.873 1.00 93.69 90 PHE A C 1
ATOM 723 O O . PHE A 1 90 ? -5.347 -2.994 6.755 1.00 93.69 90 PHE A O 1
ATOM 730 N N . VAL A 1 91 ? -4.902 -0.906 7.452 1.00 95.25 91 VAL A N 1
ATOM 731 C CA . VAL A 1 91 ? -3.606 -1.270 8.029 1.00 95.25 91 VAL A CA 1
ATOM 732 C C . VAL A 1 91 ? -3.816 -1.869 9.411 1.00 95.25 91 VAL A C 1
ATOM 734 O O . VAL A 1 91 ? -4.558 -1.324 10.237 1.00 95.25 91 VAL A O 1
ATOM 737 N N . LYS A 1 92 ? -3.118 -2.978 9.663 1.00 93.69 92 LYS A N 1
ATOM 738 C CA . LYS A 1 92 ? -3.295 -3.827 10.839 1.00 93.69 92 LYS A CA 1
ATOM 739 C C . LYS A 1 92 ? -3.281 -3.045 12.151 1.00 93.69 92 LYS A C 1
ATOM 741 O O . LYS A 1 92 ? -4.190 -3.232 12.949 1.00 93.69 92 LYS A O 1
ATOM 746 N N . VAL A 1 93 ? -2.340 -2.124 12.359 1.00 93.88 93 VAL A N 1
ATOM 747 C CA . VAL A 1 93 ? -2.258 -1.345 13.609 1.00 93.88 93 VAL A CA 1
ATOM 748 C C . VAL A 1 93 ? -3.544 -0.576 13.946 1.00 93.88 93 VAL A C 1
ATOM 750 O O . VAL A 1 93 ? -3.871 -0.391 15.120 1.0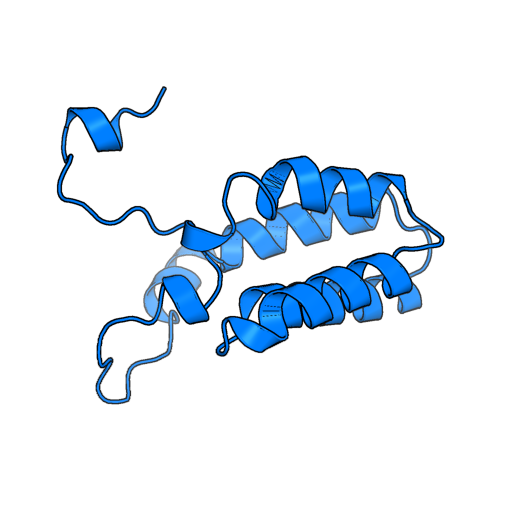0 93.88 93 VAL A O 1
ATOM 753 N N . TRP A 1 94 ? -4.310 -0.139 12.940 1.00 92.62 94 TRP A N 1
ATOM 754 C CA . TRP A 1 94 ? -5.562 0.582 13.175 1.00 92.62 94 TRP A CA 1
ATOM 755 C C . TRP A 1 94 ? -6.799 -0.306 13.134 1.00 92.62 94 TRP A C 1
ATOM 757 O O . TRP A 1 94 ? -7.767 0.012 13.825 1.00 92.62 94 TRP A O 1
ATOM 767 N N . THR A 1 95 ? -6.774 -1.403 12.377 1.00 89.62 95 THR A N 1
ATOM 768 C CA . THR A 1 95 ? -7.936 -2.288 12.220 1.00 89.62 95 THR A CA 1
ATOM 769 C C . THR A 1 95 ? -7.963 -3.448 13.211 1.00 89.62 95 THR A C 1
ATOM 771 O O . THR A 1 95 ? -9.039 -3.925 13.558 1.00 89.62 95 THR A O 1
ATOM 774 N N . ASP A 1 96 ? -6.807 -3.897 13.696 1.00 85.31 96 ASP A N 1
ATOM 775 C CA . ASP A 1 96 ? -6.659 -5.052 14.588 1.00 85.31 96 ASP A CA 1
ATOM 776 C C . ASP A 1 96 ? -6.712 -4.640 16.070 1.00 85.31 96 ASP A C 1
ATOM 778 O O . ASP A 1 96 ? -5.817 -4.908 16.869 1.00 85.31 96 ASP A O 1
ATOM 782 N N . LYS A 1 97 ? -7.770 -3.905 16.433 1.00 74.38 97 LYS A N 1
ATOM 783 C CA . LYS A 1 97 ? -7.969 -3.350 17.786 1.00 74.38 97 LYS A CA 1
ATOM 784 C C . LYS A 1 97 ? -8.807 -4.238 18.705 1.00 74.38 97 LYS A C 1
ATOM 786 O O . LYS A 1 97 ? -9.112 -3.841 19.828 1.00 74.38 97 LYS A O 1
ATOM 791 N N . VAL A 1 98 ? -9.205 -5.420 18.240 1.00 65.62 98 VAL A N 1
ATOM 792 C CA . VAL A 1 98 ? -10.051 -6.352 18.991 1.00 65.62 98 VAL A CA 1
ATOM 793 C C . VAL A 1 98 ? -9.332 -7.686 19.114 1.00 65.62 98 VAL A C 1
ATOM 795 O O . VAL A 1 98 ? -8.833 -8.229 18.132 1.00 65.62 98 VAL A O 1
ATOM 798 N N . MET A 1 99 ? -9.292 -8.226 20.332 1.00 63.25 99 MET A N 1
ATOM 799 C CA . MET A 1 99 ? -8.721 -9.540 20.604 1.00 63.25 99 MET A CA 1
ATOM 800 C C . MET A 1 99 ? -9.504 -10.619 19.848 1.00 63.25 99 MET A C 1
ATOM 802 O O . MET A 1 99 ? -10.649 -10.922 20.168 1.00 63.25 99 MET A O 1
ATOM 806 N N . HIS A 1 100 ? -8.861 -11.209 18.850 1.00 65.06 100 HIS A N 1
ATOM 807 C CA . HIS A 1 100 ? -9.459 -12.141 17.894 1.00 65.06 100 HIS A CA 1
ATOM 808 C C . HIS A 1 100 ? -9.330 -13.621 18.316 1.00 65.06 100 HIS A C 1
ATOM 810 O O . HIS A 1 100 ? -9.663 -14.506 17.534 1.00 65.06 100 HIS A O 1
ATOM 816 N N . LEU A 1 101 ? -8.871 -13.904 19.550 1.00 61.81 101 LEU A N 1
ATOM 817 C CA . LEU A 1 101 ? -8.825 -15.238 20.193 1.00 61.81 101 LEU A CA 1
ATOM 818 C C . LEU A 1 101 ? -8.314 -16.379 19.282 1.00 61.81 101 LEU A C 1
ATOM 820 O O . LEU A 1 101 ? -8.822 -17.496 19.317 1.00 61.81 101 LEU A O 1
ATOM 824 N N . GLY A 1 102 ? -7.302 -16.100 18.456 1.00 52.56 102 GLY A N 1
ATOM 825 C CA . GLY A 1 102 ? -6.698 -17.088 17.554 1.00 52.56 102 GLY A CA 1
ATOM 826 C C . GLY A 1 102 ? -7.397 -17.264 16.201 1.00 52.56 102 GLY A C 1
ATOM 827 O O . GLY A 1 102 ? -6.955 -18.089 15.408 1.00 52.56 102 GLY A O 1
ATOM 828 N N . ASN A 1 103 ? -8.435 -16.481 15.893 1.00 49.16 103 ASN A N 1
ATOM 829 C CA . ASN A 1 103 ? -9.103 -16.495 14.595 1.00 49.16 103 ASN A CA 1
ATOM 830 C C . ASN A 1 103 ? -8.677 -15.289 13.737 1.00 49.16 103 ASN A C 1
ATOM 832 O O . ASN A 1 103 ? -9.377 -14.284 13.660 1.00 49.16 103 ASN A O 1
ATOM 836 N N . THR A 1 104 ? -7.507 -15.387 13.105 1.00 53.09 104 THR A N 1
ATOM 837 C CA . THR A 1 104 ? -6.922 -14.352 12.224 1.00 53.09 104 THR A CA 1
ATOM 838 C C . THR A 1 104 ? -7.205 -14.564 10.735 1.00 53.09 104 THR A C 1
ATOM 840 O O . THR A 1 104 ? -6.770 -13.760 9.915 1.00 53.09 104 THR A O 1
ATOM 843 N N . THR A 1 105 ? -7.896 -15.643 10.351 1.00 49.16 105 THR A N 1
ATOM 844 C CA . THR A 1 105 ? -8.045 -16.012 8.934 1.00 49.16 105 THR A CA 1
ATOM 845 C C . THR A 1 105 ? -9.358 -15.503 8.332 1.00 49.16 105 THR A C 1
ATOM 847 O O . THR A 1 105 ? -10.449 -15.810 8.808 1.00 49.16 105 THR A O 1
ATOM 850 N N . THR A 1 106 ? -9.254 -14.761 7.226 1.00 53.31 106 THR A N 1
ATOM 851 C CA . THR A 1 106 ? -10.357 -14.305 6.354 1.00 53.31 106 THR A CA 1
ATOM 852 C C . THR A 1 106 ? -10.857 -15.386 5.394 1.00 53.31 106 THR A C 1
ATOM 854 O O . THR A 1 106 ? -11.624 -15.100 4.476 1.00 53.31 106 THR A O 1
ATOM 857 N N . ASN A 1 107 ? -10.483 -16.648 5.627 1.00 49.28 107 ASN A N 1
ATOM 858 C CA . ASN A 1 107 ? -10.695 -17.779 4.716 1.00 49.28 107 ASN A CA 1
ATOM 859 C C . ASN A 1 107 ? -12.178 -18.003 4.337 1.00 49.28 107 ASN A C 1
ATOM 861 O O . ASN A 1 107 ? -12.484 -18.648 3.340 1.00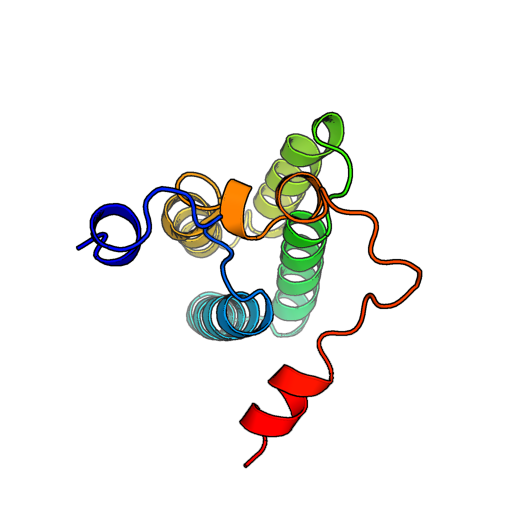 49.28 107 ASN A O 1
ATOM 865 N N . ARG A 1 108 ? -13.122 -17.449 5.115 1.00 54.19 108 ARG A N 1
ATOM 866 C CA . ARG A 1 108 ? -14.562 -17.496 4.817 1.00 54.19 108 ARG A CA 1
ATOM 867 C C . ARG A 1 108 ? -15.003 -16.516 3.721 1.00 54.19 108 ARG A C 1
ATOM 869 O O . ARG A 1 108 ? -15.868 -16.884 2.934 1.00 54.19 108 ARG A O 1
ATOM 876 N N . ASP A 1 109 ? -14.428 -15.314 3.664 1.00 51.38 109 ASP A N 1
ATOM 877 C CA . ASP A 1 109 ? -14.710 -14.341 2.593 1.00 51.38 109 ASP A CA 1
ATOM 878 C C . ASP A 1 109 ? -13.944 -14.702 1.320 1.00 51.38 109 ASP A C 1
ATOM 880 O O . ASP A 1 109 ? -14.483 -14.615 0.221 1.00 51.38 109 ASP A O 1
ATOM 884 N N . GLU A 1 110 ? -12.707 -15.180 1.459 1.00 51.38 110 GLU A N 1
ATOM 885 C CA . GLU A 1 110 ? -11.900 -15.582 0.308 1.00 51.38 110 GLU A CA 1
ATOM 886 C C . GLU A 1 110 ? -12.566 -16.743 -0.452 1.00 51.38 110 GLU A C 1
ATOM 888 O O . GLU A 1 110 ? -12.693 -16.664 -1.675 1.00 51.38 110 GLU A O 1
ATOM 893 N N . PHE A 1 111 ? -13.125 -17.741 0.258 1.00 51.94 111 PHE A N 1
ATOM 894 C CA . PHE A 1 111 ? -13.844 -18.866 -0.360 1.00 51.94 111 PHE A CA 1
ATOM 895 C C . PHE A 1 111 ? -15.027 -18.442 -1.243 1.00 51.94 111 PHE A C 1
ATOM 897 O O . PHE A 1 111 ? -15.256 -19.029 -2.300 1.00 51.94 111 PHE A O 1
ATOM 904 N N . ALA A 1 112 ? -15.755 -17.396 -0.849 1.00 56.31 112 ALA A N 1
ATOM 905 C CA . ALA A 1 112 ? -16.908 -16.898 -1.597 1.00 56.31 112 ALA A CA 1
ATOM 906 C C . ALA A 1 112 ? -16.525 -16.144 -2.887 1.00 56.31 112 ALA A C 1
ATOM 908 O O . ALA A 1 112 ? -17.380 -15.939 -3.746 1.00 56.31 112 ALA A O 1
ATOM 909 N N . HIS A 1 113 ? -15.257 -15.747 -3.046 1.00 55.88 113 HIS A N 1
ATOM 910 C CA . HIS A 1 113 ? -14.760 -14.997 -4.204 1.00 55.88 113 HIS A CA 1
ATOM 911 C C . HIS A 1 113 ? -14.072 -15.862 -5.277 1.00 55.88 113 HIS A C 1
ATOM 913 O O . HIS A 1 113 ? -13.665 -15.324 -6.309 1.00 55.88 113 HIS A O 1
ATOM 919 N N . TRP A 1 114 ? -13.957 -17.178 -5.058 1.00 53.94 114 TRP A N 1
ATOM 920 C CA . TRP A 1 114 ? -13.519 -18.151 -6.075 1.00 53.94 114 TRP A CA 1
ATOM 921 C C . TRP A 1 114 ? -14.677 -18.791 -6.868 1.00 53.94 114 TRP A C 1
ATOM 923 O O . TRP A 1 114 ? -14.407 -19.639 -7.720 1.00 53.94 114 TRP A O 1
ATOM 933 N N . ALA A 1 115 ? -15.932 -18.405 -6.599 1.00 44.12 115 ALA A N 1
ATOM 934 C CA . ALA A 1 115 ? -17.126 -18.855 -7.325 1.00 44.12 115 ALA A CA 1
ATOM 935 C C . ALA A 1 115 ? -17.453 -17.978 -8.545 1.00 44.12 115 ALA A C 1
ATOM 937 O O . ALA A 1 115 ? -17.267 -16.741 -8.459 1.00 44.12 115 ALA A O 1
#

InterPro domains:
  IPR052579 Zinc finger SWIM domain-containing protein [PTHR31569] (1-113)

Foldseek 3Di:
DPVCCVPPVPDQAADDPVVVLVVLLVVCVVQPPDPVLSVVLSVLVVCLQADQDPVCNVVSLVVNCVSCVVRVVSNVCCCVPDVPPPSLRGRCNNPVPDDPVPPPDPVVVVVVVVD

pLDDT: mean 85.85, std 16.31, range [44.12, 98.44]

Organism: Vigna radiata var. radiata (NCBI:txid3916)

Sequence (115 aa):
MNVIANVFPESYKILCRFHILKNVKAKCKMLVDSTEALDVLMEAWENVMDCADQSLFLDYVNGLQCASSAWSLFFEYMNQTWIIPCSTYFVKVWTDKVMHLGNTTTNRDEFAHWA

Secondary structure (DSSP, 8-state):
--HHHHH-TTS-----HHHHHHHHHHHHHHH---HHHHHHHHHHHHHHHH---TTTHHHHHHHHHHHTTT-HHHHHHHIIIIIHHHGGGTSHHHH--S--TT----HHHHHHT--

Radius of gyration: 15.35 Å; chains: 1; bounding box: 39×28×37 Å